Protein AF-A0A9R0VYU8-F1 (afdb_monomer_lite)

InterPro domains:
  IPR051563 Glycosyl Hydrolase Family 51 [PTHR31776] (20-149)

pLDDT: mean 86.91, std 12.93, range [42.0, 97.62]

Radius of gyration: 35.74 Å; chains: 1; bounding box: 60×82×73 Å

Structure (mmCIF, N/CA/C/O backbone):
data_AF-A0A9R0VYU8-F1
#
_entry.id   AF-A0A9R0VYU8-F1
#
loop_
_atom_site.group_PDB
_atom_site.id
_atom_site.type_symbol
_atom_site.label_atom_id
_atom_site.label_alt_id
_atom_site.label_comp_id
_atom_site.label_asym_id
_atom_site.label_entity_id
_atom_site.label_seq_id
_atom_site.pdbx_PDB_ins_code
_atom_site.Cartn_x
_atom_site.Cartn_y
_atom_site.Cartn_z
_atom_site.occupancy
_atom_site.B_iso_or_equiv
_atom_site.auth_seq_id
_atom_site.auth_comp_id
_atom_site.auth_asym_id
_atom_site.auth_atom_id
_atom_site.pdbx_PDB_model_num
ATOM 1 N N . MET A 1 1 ? 0.143 68.179 11.703 1.00 42.00 1 MET A N 1
ATOM 2 C CA . MET A 1 1 ? -1.109 67.968 12.462 1.00 42.00 1 MET A CA 1
ATOM 3 C C . MET A 1 1 ? -0.819 66.901 13.514 1.00 42.00 1 MET A C 1
ATOM 5 O O . MET A 1 1 ? -0.673 65.743 13.154 1.00 42.00 1 MET A O 1
ATOM 9 N N . ALA A 1 2 ? -0.554 67.294 14.763 1.00 42.56 2 ALA A N 1
ATOM 10 C CA . ALA A 1 2 ? -0.126 66.380 15.827 1.00 42.56 2 ALA A CA 1
ATOM 11 C C . ALA A 1 2 ? -1.336 65.968 16.679 1.00 42.56 2 ALA A C 1
ATOM 13 O O . ALA A 1 2 ? -2.038 66.828 17.205 1.00 42.56 2 ALA A O 1
ATOM 14 N N . VAL A 1 3 ? -1.588 64.663 16.794 1.00 50.19 3 VAL A N 1
ATOM 15 C CA . VAL A 1 3 ? -2.639 64.107 17.659 1.00 50.19 3 VAL A CA 1
ATOM 16 C C . VAL A 1 3 ? -2.115 64.089 19.101 1.00 50.19 3 VAL A C 1
ATOM 18 O O . VAL A 1 3 ? -1.039 63.530 19.333 1.00 50.19 3 VAL A O 1
ATOM 21 N N . PRO A 1 4 ? -2.816 64.678 20.087 1.00 49.31 4 PRO A N 1
ATOM 22 C CA . PRO A 1 4 ? -2.331 64.696 21.458 1.00 49.31 4 PRO A CA 1
ATOM 23 C C . PRO A 1 4 ? -2.476 63.299 22.069 1.00 49.31 4 PRO A C 1
ATOM 25 O O . PRO A 1 4 ? -3.575 62.747 22.149 1.00 49.31 4 PRO A O 1
ATOM 28 N N . ARG A 1 5 ? -1.360 62.721 22.528 1.00 56.38 5 ARG A N 1
ATOM 29 C CA . ARG A 1 5 ? -1.380 61.518 23.366 1.00 56.38 5 ARG A CA 1
ATOM 30 C C . ARG A 1 5 ? -1.969 61.900 24.724 1.00 56.38 5 ARG A C 1
ATOM 32 O O . ARG A 1 5 ? -1.292 62.517 25.541 1.00 56.38 5 ARG A O 1
ATOM 39 N N . ARG A 1 6 ? -3.239 61.560 24.960 1.00 58.06 6 ARG A N 1
ATOM 40 C CA . ARG A 1 6 ? -3.833 61.628 26.301 1.00 58.06 6 ARG A CA 1
ATOM 41 C C . ARG A 1 6 ? -3.116 60.608 27.186 1.00 58.06 6 ARG A C 1
ATOM 43 O O . ARG A 1 6 ? -3.222 59.408 26.956 1.00 58.06 6 ARG A O 1
ATOM 50 N N . SER A 1 7 ? -2.369 61.111 28.166 1.00 59.81 7 SER A N 1
ATOM 51 C CA . SER A 1 7 ? -1.855 60.324 29.286 1.00 59.81 7 SER A CA 1
ATOM 52 C C . SER A 1 7 ? -3.049 59.697 30.003 1.00 59.81 7 SER A C 1
ATOM 54 O O . SER A 1 7 ? -3.919 60.423 30.485 1.00 59.81 7 SER A O 1
ATOM 56 N N . LEU A 1 8 ? -3.139 58.366 30.013 1.00 57.41 8 LEU A N 1
ATOM 57 C CA . LEU A 1 8 ? -4.102 57.684 30.869 1.00 57.41 8 LEU A CA 1
ATOM 58 C C . LEU A 1 8 ? -3.696 57.942 32.324 1.00 57.41 8 LEU A C 1
ATOM 60 O O . LEU A 1 8 ? -2.591 57.600 32.741 1.00 57.41 8 LEU A O 1
ATOM 64 N N . ASP A 1 9 ? -4.596 58.570 33.072 1.00 68.94 9 ASP A N 1
ATOM 65 C CA . ASP A 1 9 ? -4.398 58.939 34.467 1.00 68.94 9 ASP A CA 1
ATOM 66 C C . ASP A 1 9 ? -4.154 57.674 35.312 1.00 68.94 9 ASP A C 1
ATOM 68 O O . ASP A 1 9 ? -4.952 56.734 35.280 1.00 68.94 9 ASP A O 1
ATOM 72 N N . GLY A 1 10 ? -3.044 57.615 36.056 1.00 67.88 10 GLY A N 1
ATOM 73 C CA . GLY A 1 10 ? -2.614 56.403 36.773 1.00 67.88 10 GLY A CA 1
ATOM 74 C C . GLY A 1 10 ? -3.658 55.886 37.768 1.00 67.88 10 GLY A C 1
ATOM 75 O O . GLY A 1 10 ? -3.735 54.689 38.035 1.00 67.88 10 GLY A O 1
ATOM 76 N N . ARG A 1 11 ? -4.535 56.773 38.256 1.00 73.19 11 ARG A N 1
ATOM 77 C CA . ARG A 1 11 ? -5.685 56.423 39.102 1.00 73.19 11 ARG A CA 1
ATOM 78 C C . ARG A 1 11 ? -6.710 55.542 38.384 1.00 73.19 11 ARG A C 1
ATOM 80 O O . ARG A 1 11 ? -7.255 54.638 39.008 1.00 73.19 11 ARG A O 1
ATOM 87 N N . LEU A 1 12 ? -6.942 55.754 37.088 1.00 70.94 12 LEU A N 1
ATOM 88 C CA . LEU A 1 12 ? -7.882 54.955 36.297 1.00 70.94 12 LEU A CA 1
ATOM 89 C C . LEU A 1 12 ? -7.367 53.521 36.099 1.00 70.94 12 LEU A C 1
ATOM 91 O O . LEU A 1 12 ? -8.149 52.578 36.178 1.00 70.94 12 LEU A O 1
ATOM 95 N N . PHE A 1 13 ? -6.052 53.350 35.927 1.00 74.00 13 PHE A N 1
ATOM 96 C CA . PHE A 1 13 ? -5.411 52.032 35.859 1.00 74.00 13 PHE A CA 1
ATOM 97 C C . PHE A 1 13 ? -5.540 51.245 37.166 1.00 74.00 13 PHE A C 1
ATOM 99 O O . PHE A 1 13 ? -5.864 50.059 37.129 1.00 74.00 13 PHE A O 1
ATOM 106 N N . TRP A 1 14 ? -5.351 51.895 38.319 1.00 76.00 14 TRP A N 1
ATOM 107 C CA . TRP A 1 14 ? -5.538 51.247 39.622 1.00 76.00 14 TRP A CA 1
ATOM 108 C C . TRP A 1 14 ? -6.995 50.853 39.873 1.00 76.00 14 TRP A C 1
ATOM 110 O O . TRP A 1 14 ? -7.251 49.758 40.365 1.00 76.00 14 TRP A O 1
ATOM 120 N N . VAL A 1 15 ? -7.953 51.699 39.481 1.00 83.31 15 VAL A N 1
ATOM 121 C CA . VAL A 1 15 ? -9.386 51.389 39.598 1.00 83.31 15 VAL A CA 1
ATOM 122 C C . VAL A 1 15 ? -9.775 50.223 38.685 1.00 83.31 15 VAL A C 1
ATOM 124 O O . VAL A 1 15 ? -10.437 49.300 39.144 1.00 83.31 15 VAL A O 1
ATOM 127 N N . LEU A 1 16 ? -9.321 50.203 37.428 1.00 79.12 16 LEU A N 1
ATOM 128 C CA . LEU A 1 16 ? -9.548 49.077 36.510 1.00 79.12 16 LEU A CA 1
ATOM 129 C C . LEU A 1 16 ? -8.906 47.779 37.014 1.00 79.12 16 LEU A C 1
ATOM 131 O O . LEU A 1 16 ? -9.535 46.726 36.948 1.00 79.12 16 LEU A O 1
ATOM 135 N N . GLY A 1 17 ? -7.692 47.852 37.565 1.00 80.69 17 GLY A N 1
ATOM 136 C CA . GLY A 1 17 ? -7.023 46.708 38.185 1.00 80.69 17 GLY A CA 1
ATOM 137 C C . GLY A 1 17 ? -7.799 46.157 39.383 1.00 80.69 17 GLY A C 1
ATOM 138 O O . GLY A 1 17 ? -7.990 44.947 39.481 1.00 80.69 17 GLY A O 1
ATOM 139 N N . LEU A 1 18 ? -8.313 47.036 40.250 1.00 82.69 18 LEU A N 1
ATOM 140 C CA . LEU A 1 18 ? -9.142 46.653 41.396 1.00 82.69 18 LEU A CA 1
ATOM 141 C C . LEU A 1 18 ? -10.489 46.063 40.966 1.00 82.69 18 LEU A C 1
ATOM 143 O O . LEU A 1 18 ? -10.900 45.049 41.518 1.00 82.69 18 LEU A O 1
ATOM 147 N N . VAL A 1 19 ? -11.151 46.637 39.958 1.00 82.06 19 VAL A N 1
ATOM 148 C CA . VAL A 1 19 ? -12.418 46.110 39.424 1.00 82.06 19 VAL A CA 1
ATOM 149 C C . VAL A 1 19 ? -12.210 44.740 38.774 1.00 82.06 19 VAL A C 1
ATOM 151 O O . VAL A 1 19 ? -12.984 43.824 39.042 1.00 82.06 19 VAL A O 1
ATOM 154 N N . CYS A 1 20 ? -11.140 44.554 37.993 1.00 78.06 20 CYS A N 1
ATOM 155 C CA . CYS A 1 20 ? -10.771 43.245 37.451 1.00 78.06 20 CYS A CA 1
ATOM 156 C C . CYS A 1 20 ? -10.458 42.237 38.563 1.00 78.06 20 CYS A C 1
ATOM 158 O O . CYS A 1 20 ? -10.957 41.116 38.516 1.00 78.06 20 CYS A O 1
ATOM 160 N N . ALA A 1 21 ? -9.688 42.623 39.584 1.00 75.75 21 ALA A N 1
ATOM 161 C CA . ALA A 1 21 ? -9.371 41.749 40.712 1.00 75.75 21 ALA A CA 1
ATOM 162 C C . ALA A 1 21 ? -10.629 41.360 41.509 1.00 75.75 21 ALA A C 1
ATOM 164 O O . ALA A 1 21 ? -10.818 40.190 41.828 1.00 75.75 21 ALA A O 1
ATOM 165 N N . MET A 1 22 ? -11.535 42.309 41.763 1.00 73.38 22 MET A N 1
ATOM 166 C CA . MET A 1 22 ? -12.826 42.035 42.398 1.00 73.38 22 MET A CA 1
ATOM 167 C C . MET A 1 22 ? -13.684 41.097 41.543 1.00 73.38 22 MET A C 1
ATOM 169 O O . MET A 1 22 ? -14.254 40.150 42.078 1.00 73.38 22 MET A O 1
ATOM 173 N N . TYR A 1 23 ? -13.733 41.296 40.222 1.00 70.06 23 TYR A N 1
ATOM 174 C CA . TYR A 1 23 ? -14.467 40.415 39.310 1.00 70.06 23 TYR A CA 1
ATOM 175 C C . TYR A 1 23 ? -13.926 38.976 39.331 1.00 70.06 23 TYR A C 1
ATOM 177 O O . TYR A 1 23 ? -14.711 38.031 39.336 1.00 70.06 23 TYR A O 1
ATOM 185 N N . GLN A 1 24 ? -12.603 38.796 39.426 1.00 64.19 24 GLN A N 1
ATOM 186 C CA . GLN A 1 24 ? -11.982 37.475 39.588 1.00 64.19 24 GLN A CA 1
ATOM 187 C C . GLN A 1 24 ? -12.356 36.818 40.928 1.00 64.19 24 GLN A C 1
ATOM 189 O O . GLN A 1 24 ? -12.620 35.620 40.957 1.00 64.19 24 GLN A O 1
ATOM 194 N N . ILE A 1 25 ? -12.458 37.588 42.020 1.00 63.75 25 ILE A N 1
ATOM 195 C CA . ILE A 1 25 ? -12.847 37.072 43.346 1.00 63.75 25 ILE A CA 1
ATOM 196 C C . ILE A 1 25 ? -14.320 36.620 43.367 1.00 63.75 25 ILE A C 1
ATOM 198 O O . ILE A 1 25 ? -14.628 35.591 43.963 1.00 63.75 25 ILE A O 1
ATOM 202 N N . PHE A 1 26 ? -15.225 37.324 42.673 1.00 59.72 26 PHE A N 1
ATOM 203 C CA . PHE A 1 26 ? -16.635 36.914 42.547 1.00 59.72 26 PHE A CA 1
ATOM 204 C C . PHE A 1 26 ? -16.852 35.721 41.593 1.00 59.72 26 PHE A C 1
ATOM 206 O O . PHE A 1 26 ? -17.857 35.022 41.720 1.00 59.72 26 PHE A O 1
ATOM 213 N N . PHE A 1 27 ? -15.924 35.461 40.660 1.00 56.31 27 PHE A N 1
ATOM 214 C CA . PHE A 1 27 ? -15.986 34.324 39.728 1.00 56.31 27 PHE A CA 1
ATOM 215 C C . PHE A 1 27 ? -15.353 33.032 40.250 1.00 56.31 27 PHE A C 1
ATOM 217 O O . PHE A 1 27 ? -15.499 31.994 39.597 1.00 56.31 27 PHE A O 1
ATOM 224 N N . VAL A 1 28 ? -14.731 33.040 41.438 1.00 60.25 28 VAL A N 1
ATOM 225 C CA . VAL A 1 28 ? -14.431 31.803 42.175 1.00 60.25 28 VAL A CA 1
ATOM 226 C C . VAL A 1 28 ? -15.751 31.250 42.713 1.00 60.25 28 VAL A C 1
ATOM 228 O O . VAL A 1 28 ? -16.058 31.281 43.902 1.00 60.25 28 VAL A O 1
ATOM 231 N N . ARG A 1 29 ? -16.578 30.752 41.792 1.00 59.47 29 ARG A N 1
ATOM 232 C CA . ARG A 1 29 ? -17.672 29.841 42.084 1.00 59.47 29 ARG A CA 1
ATOM 233 C C . ARG A 1 29 ? -17.039 28.709 42.878 1.00 59.47 29 ARG A C 1
ATOM 235 O O . ARG A 1 29 ? -16.198 27.984 42.351 1.00 59.47 29 ARG A O 1
ATOM 242 N N . SER A 1 30 ? -17.403 28.582 44.149 1.00 61.66 30 SER A N 1
ATOM 243 C CA . SER A 1 30 ? -17.052 27.406 44.926 1.00 61.66 30 SER A CA 1
ATOM 244 C C . SER A 1 30 ? -17.557 26.197 44.145 1.00 61.66 30 SER A C 1
ATOM 246 O O . SER A 1 30 ? -18.764 25.978 44.044 1.00 61.66 30 SER A O 1
ATOM 248 N N . ALA A 1 31 ? -16.643 25.424 43.563 1.00 64.00 31 ALA A N 1
ATOM 249 C CA . ALA A 1 31 ? -16.917 24.047 43.203 1.00 64.00 31 ALA A CA 1
ATOM 250 C C . ALA A 1 31 ? -17.075 23.296 44.529 1.00 64.00 31 ALA A C 1
ATOM 252 O O . ALA A 1 31 ? -16.162 22.626 45.001 1.00 64.00 31 ALA A O 1
ATOM 253 N N . ALA A 1 32 ? -18.208 23.511 45.202 1.00 66.75 32 ALA A N 1
ATOM 254 C CA . ALA A 1 32 ? -18.618 22.661 46.299 1.00 66.75 32 ALA A CA 1
ATOM 255 C C . ALA A 1 32 ? -18.645 21.246 45.722 1.00 66.75 32 ALA A C 1
ATOM 257 O O . ALA A 1 32 ? -19.312 21.020 44.710 1.00 66.75 32 ALA A O 1
ATOM 258 N N . GLY A 1 33 ? -17.849 20.342 46.297 1.00 68.75 33 GLY A N 1
ATOM 259 C CA . GLY A 1 33 ? -17.772 18.961 45.837 1.00 68.75 33 GLY A CA 1
ATOM 260 C C . GLY A 1 33 ? -19.184 18.400 45.757 1.00 68.75 33 GLY A C 1
ATOM 261 O O . GLY A 1 33 ? -19.863 18.286 46.775 1.00 68.75 33 GLY A O 1
ATOM 262 N N . GLN A 1 34 ? -19.660 18.149 44.540 1.00 75.19 34 GLN A N 1
ATOM 263 C CA . GLN A 1 34 ? -21.001 17.633 44.319 1.00 75.19 34 GLN A CA 1
ATOM 264 C C . GLN A 1 34 ? -21.033 16.212 44.873 1.00 75.19 34 GLN A C 1
ATOM 266 O O . GLN A 1 34 ? -20.446 15.294 44.303 1.00 75.19 34 GLN A O 1
ATOM 271 N N . THR A 1 35 ? -21.670 16.038 46.026 1.00 81.62 35 THR A N 1
ATOM 272 C CA . THR A 1 35 ? -21.776 14.728 46.658 1.00 81.62 35 THR A CA 1
ATOM 273 C C . THR A 1 35 ? -22.868 13.931 45.954 1.00 81.62 35 THR A C 1
ATOM 275 O O . THR A 1 35 ? -24.046 14.272 46.049 1.00 81.62 35 THR A O 1
ATOM 278 N N . ALA A 1 36 ? -22.487 12.866 45.249 1.00 88.69 36 ALA A N 1
ATOM 279 C CA . ALA A 1 36 ? -23.420 11.885 44.705 1.00 88.69 36 ALA A CA 1
ATOM 280 C C . ALA A 1 36 ? -23.508 10.677 45.647 1.00 88.69 36 ALA A C 1
ATOM 282 O O . ALA A 1 36 ? -22.487 10.182 46.123 1.00 88.69 36 ALA A O 1
ATOM 283 N N . GLN A 1 37 ? -24.722 10.190 45.908 1.00 92.38 37 GLN A N 1
ATOM 284 C CA . GLN A 1 37 ? -24.926 8.899 46.564 1.00 92.38 37 GLN A CA 1
ATOM 285 C C . GLN A 1 37 ? -25.209 7.831 45.503 1.00 92.38 37 GLN A C 1
ATOM 287 O O . GLN A 1 37 ? -26.161 7.955 44.736 1.00 92.38 37 GLN A O 1
ATOM 292 N N . LEU A 1 38 ? -24.390 6.778 45.477 1.00 93.75 38 LEU A N 1
ATOM 293 C CA . LEU A 1 38 ? -24.592 5.580 44.663 1.00 93.75 38 LEU A CA 1
ATOM 294 C C . LEU A 1 38 ? -24.968 4.422 45.594 1.00 93.75 38 LEU A C 1
ATOM 296 O O . LEU A 1 38 ? -24.167 4.017 46.433 1.00 93.75 38 LEU A O 1
ATOM 300 N N . SER A 1 39 ? -26.180 3.888 45.445 1.00 93.62 39 SER A N 1
ATOM 301 C CA . SER A 1 39 ? -26.598 2.653 46.111 1.00 93.62 39 SER A CA 1
ATOM 302 C C . SER A 1 39 ? -26.496 1.497 45.120 1.00 93.62 39 SER A C 1
ATOM 304 O O . SER A 1 39 ? -27.079 1.561 44.039 1.00 93.62 39 SER A O 1
ATOM 306 N N . VAL A 1 40 ? -25.740 0.455 45.469 1.00 91.69 40 VAL A N 1
ATOM 307 C CA . VAL A 1 40 ? -25.536 -0.728 44.622 1.00 91.69 40 VAL A CA 1
ATOM 308 C C . VAL A 1 40 ? -26.258 -1.915 45.249 1.00 91.69 40 VAL A C 1
ATOM 310 O O . VAL A 1 40 ? -25.974 -2.289 46.385 1.00 91.69 40 VAL A O 1
ATOM 313 N N . ASN A 1 41 ? -27.180 -2.527 44.505 1.00 91.25 41 ASN A N 1
ATOM 314 C CA . ASN A 1 41 ? -27.839 -3.765 44.909 1.00 91.25 41 ASN A CA 1
ATOM 315 C C . ASN A 1 41 ? -27.120 -4.962 44.275 1.00 91.25 41 ASN A C 1
ATOM 317 O O . ASN A 1 41 ? -27.235 -5.184 43.074 1.00 91.25 41 ASN A O 1
ATOM 321 N N . ALA A 1 42 ? -26.400 -5.729 45.092 1.00 89.81 42 ALA A N 1
ATOM 322 C CA . ALA A 1 42 ? -25.663 -6.920 44.667 1.00 89.81 42 ALA A CA 1
ATOM 323 C C . ALA A 1 42 ? -26.421 -8.239 44.941 1.00 89.81 42 ALA A C 1
ATOM 325 O O . ALA A 1 42 ? -25.801 -9.298 45.017 1.00 89.81 42 ALA A O 1
ATOM 326 N N . SER A 1 43 ? -27.748 -8.198 45.140 1.00 94.06 43 SER A N 1
ATOM 327 C CA . SER A 1 43 ? -28.541 -9.413 45.364 1.00 94.06 43 SER A CA 1
ATOM 328 C C . SER A 1 43 ? -28.563 -10.305 44.112 1.00 94.06 43 SER A C 1
ATOM 330 O O . SER A 1 43 ? -28.973 -9.819 43.055 1.00 94.06 43 SER A O 1
ATOM 332 N N . PRO A 1 44 ? -28.254 -11.615 44.219 1.00 86.31 44 PRO A N 1
ATOM 333 C CA . PRO A 1 44 ? -28.299 -12.552 43.092 1.00 86.31 44 PRO A CA 1
ATOM 334 C C . PRO A 1 44 ? -29.663 -12.637 42.392 1.00 86.31 44 PRO A C 1
ATOM 336 O O . PRO A 1 44 ? -29.735 -12.979 41.216 1.00 86.31 44 PRO A O 1
ATOM 339 N N . GLN A 1 45 ? -30.755 -12.310 43.096 1.00 87.69 45 GLN A N 1
ATOM 340 C CA . GLN A 1 45 ? -32.103 -12.290 42.511 1.00 87.69 45 GLN A CA 1
ATOM 341 C C . GLN A 1 45 ? -32.317 -11.122 41.532 1.00 87.69 45 GLN A C 1
ATOM 343 O O . GLN A 1 45 ? -33.240 -11.171 40.726 1.00 87.69 45 GLN A O 1
ATOM 348 N N . ASN A 1 46 ? -31.463 -10.094 41.596 1.00 85.56 46 ASN A N 1
ATOM 349 C CA . ASN A 1 46 ? -31.521 -8.886 40.770 1.00 85.56 46 ASN A CA 1
ATOM 350 C C . ASN A 1 46 ? -30.336 -8.764 39.795 1.00 85.56 46 ASN A C 1
ATOM 352 O O . ASN A 1 46 ? -30.172 -7.721 39.165 1.00 85.56 46 ASN A O 1
ATOM 356 N N . THR A 1 47 ? -29.500 -9.798 39.665 1.00 90.44 47 THR A N 1
ATOM 357 C CA . THR A 1 47 ? -28.362 -9.802 38.735 1.00 90.44 47 THR A CA 1
ATOM 358 C C . THR A 1 47 ? -28.681 -10.568 37.458 1.00 90.44 47 THR A C 1
ATOM 360 O O . THR A 1 47 ? -29.286 -11.636 37.506 1.00 90.44 47 THR A O 1
ATOM 363 N N . GLN A 1 48 ? -28.206 -10.059 36.322 1.00 91.50 48 GLN A N 1
ATOM 364 C CA . GLN A 1 48 ? -28.149 -10.792 35.060 1.00 91.50 48 GLN A CA 1
ATOM 365 C C . GLN A 1 48 ? -26.695 -10.916 34.614 1.00 91.50 48 GLN A C 1
ATOM 367 O O . GLN A 1 48 ? -25.881 -10.026 34.864 1.00 91.50 48 GLN A O 1
ATOM 372 N N . MET A 1 49 ? -26.375 -12.029 33.955 1.00 93.44 49 MET A N 1
ATOM 373 C CA . MET A 1 49 ? -25.075 -12.205 33.316 1.00 93.44 49 MET A CA 1
ATOM 374 C C . MET A 1 49 ? -24.919 -11.173 32.201 1.00 93.44 49 MET A C 1
ATOM 376 O O . MET A 1 49 ? -25.799 -11.031 31.351 1.00 93.44 49 MET A O 1
ATOM 380 N N . ILE A 1 50 ? -23.790 -10.471 32.200 1.00 95.19 50 ILE A N 1
ATOM 381 C CA . ILE A 1 50 ? -23.411 -9.611 31.084 1.00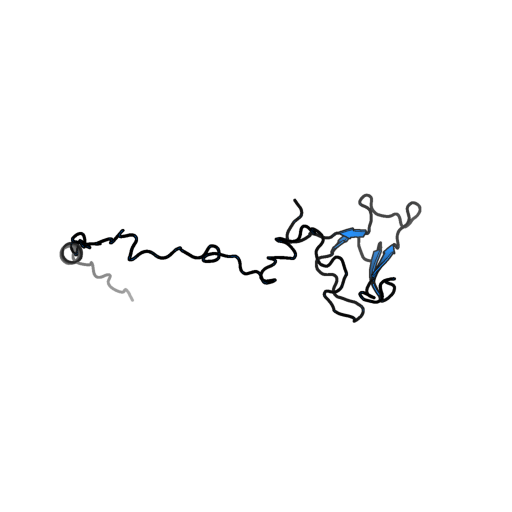 95.19 50 ILE A CA 1
ATOM 382 C C . ILE A 1 50 ? -23.103 -10.517 29.880 1.00 95.19 50 ILE A C 1
ATOM 384 O O . ILE A 1 50 ? -22.346 -11.477 30.048 1.00 95.19 50 ILE A O 1
ATOM 388 N N . PRO A 1 51 ? -23.666 -10.253 28.687 1.00 96.69 51 PRO A N 1
ATOM 389 C CA . PRO A 1 51 ? -23.377 -11.054 27.503 1.00 96.69 51 PRO A CA 1
ATOM 390 C C . PRO A 1 51 ? -21.881 -11.067 27.166 1.00 96.69 51 PRO A C 1
ATOM 392 O O . PRO A 1 51 ? -21.228 -10.025 27.200 1.00 96.69 51 PRO A O 1
ATOM 395 N N . GLU A 1 52 ? -21.349 -12.224 26.765 1.00 96.44 52 GLU A N 1
ATOM 396 C CA . GLU A 1 52 ? -19.934 -12.364 26.371 1.00 96.44 52 GLU A CA 1
ATOM 397 C C . GLU A 1 52 ? -19.566 -11.489 25.161 1.00 96.44 52 GLU A C 1
ATOM 399 O O . GLU A 1 52 ? -18.416 -11.093 24.997 1.00 96.44 52 GLU A O 1
ATOM 404 N N . ASN A 1 53 ? -20.556 -11.142 24.337 1.00 96.19 53 ASN A N 1
ATOM 405 C CA . ASN A 1 53 ? -20.423 -10.295 23.155 1.00 96.19 53 ASN A CA 1
ATOM 406 C C . ASN A 1 53 ? -20.828 -8.832 23.400 1.00 96.19 53 ASN A C 1
ATOM 408 O O . ASN A 1 53 ? -21.105 -8.110 22.442 1.00 96.19 53 ASN A O 1
ATOM 412 N N . MET A 1 54 ? -20.884 -8.382 24.659 1.00 97.12 54 MET A N 1
ATOM 413 C CA . MET A 1 54 ? -21.177 -6.979 24.974 1.00 97.12 54 MET A CA 1
ATOM 414 C C . MET A 1 54 ? -20.182 -6.019 24.299 1.00 97.12 54 MET A C 1
ATOM 416 O O . MET A 1 54 ? -20.556 -4.903 23.939 1.00 97.12 54 MET A O 1
ATOM 420 N N . PHE A 1 55 ? -18.938 -6.461 24.095 1.00 97.56 55 PHE A N 1
ATOM 421 C CA . PHE A 1 55 ? -17.900 -5.713 23.394 1.00 97.56 55 PHE A CA 1
ATOM 422 C C . PHE A 1 55 ? -17.349 -6.532 22.226 1.00 97.56 55 PHE A C 1
ATOM 424 O O . PHE A 1 55 ? -17.087 -7.725 22.358 1.00 97.56 55 PHE A O 1
ATOM 431 N N . GLY A 1 56 ? -17.153 -5.875 21.087 1.00 97.00 56 GLY A N 1
ATOM 432 C CA . GLY A 1 56 ? -16.629 -6.483 19.870 1.00 97.00 56 GLY A CA 1
ATOM 433 C C . GLY A 1 56 ? -15.923 -5.456 18.992 1.00 97.00 56 GLY A C 1
ATOM 434 O O . GLY A 1 56 ? -15.787 -4.292 19.369 1.00 97.00 56 GLY A O 1
ATOM 435 N N . ILE A 1 57 ? -15.474 -5.900 17.820 1.00 96.56 57 ILE A N 1
ATOM 436 C CA . ILE A 1 57 ? -14.771 -5.071 16.838 1.00 96.56 57 ILE A CA 1
ATOM 437 C C . ILE A 1 57 ? -15.648 -4.956 15.592 1.00 96.56 57 ILE A C 1
ATOM 439 O O . ILE A 1 57 ? -16.175 -5.954 15.102 1.00 96.56 57 ILE A O 1
ATOM 443 N N . PHE A 1 58 ? -15.787 -3.737 15.079 1.00 96.31 58 PHE A N 1
ATOM 444 C CA . PHE A 1 58 ? -16.322 -3.472 13.748 1.00 96.31 58 PHE A CA 1
ATOM 445 C C . PHE A 1 58 ? -15.154 -3.215 12.796 1.00 96.31 58 PHE A C 1
ATOM 447 O O . PHE A 1 58 ? -14.212 -2.512 13.161 1.00 96.31 58 PHE A O 1
ATOM 454 N N . PHE A 1 59 ? -15.214 -3.788 11.596 1.00 97.44 59 PHE A N 1
ATOM 455 C CA . PHE A 1 59 ? -14.187 -3.618 10.578 1.00 97.44 59 PHE A CA 1
ATOM 456 C C . PHE A 1 59 ? -14.827 -3.257 9.238 1.00 97.44 59 PHE A C 1
ATOM 458 O O . PHE A 1 59 ? -15.711 -3.963 8.753 1.00 97.44 59 PHE A O 1
ATOM 465 N N . GLU A 1 60 ? -14.324 -2.185 8.639 1.00 96.94 60 GLU A N 1
ATOM 466 C CA . GLU A 1 60 ? -14.520 -1.829 7.239 1.00 96.94 60 GLU A CA 1
ATOM 467 C C . GLU A 1 60 ? -13.166 -1.414 6.650 1.00 96.94 60 GLU A C 1
ATOM 469 O O . GLU A 1 60 ? -12.263 -1.002 7.385 1.00 96.94 60 GLU A O 1
ATOM 474 N N . GLU A 1 61 ? -13.019 -1.503 5.328 1.00 95.69 61 GLU A N 1
ATOM 475 C CA . GLU A 1 61 ? -11.861 -0.916 4.656 1.00 95.69 61 GLU A CA 1
ATOM 476 C C . GLU A 1 61 ? -12.037 0.605 4.591 1.00 95.69 61 GLU A C 1
ATOM 478 O O . GLU A 1 61 ? -12.638 1.148 3.664 1.00 95.69 61 GLU A O 1
ATOM 483 N N . ILE A 1 62 ? -11.529 1.290 5.611 1.00 96.06 62 ILE A N 1
ATOM 484 C CA . ILE A 1 62 ? -11.488 2.747 5.698 1.00 96.06 62 ILE A CA 1
ATOM 485 C C . ILE A 1 62 ? -10.120 3.174 6.214 1.00 96.06 62 ILE A C 1
ATOM 487 O O . ILE A 1 62 ? -9.567 2.549 7.116 1.00 96.06 62 ILE A O 1
ATOM 491 N N . ASN A 1 63 ? -9.568 4.251 5.652 1.00 95.38 63 ASN A N 1
ATOM 492 C CA . ASN A 1 63 ? -8.278 4.808 6.070 1.00 95.38 63 ASN A CA 1
ATOM 493 C C . ASN A 1 63 ? -7.134 3.771 6.114 1.00 95.38 63 ASN A C 1
ATOM 495 O O . ASN A 1 63 ? -6.304 3.835 7.017 1.00 95.38 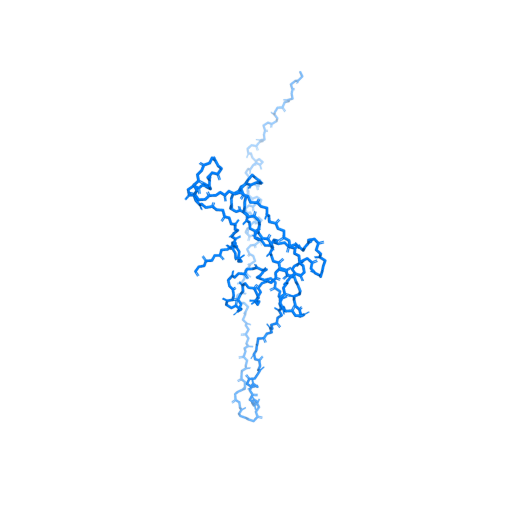63 ASN A O 1
ATOM 499 N N . HIS A 1 64 ? -7.090 2.825 5.166 1.00 94.94 64 HIS A N 1
ATOM 500 C CA . HIS A 1 64 ? -6.086 1.751 5.122 1.00 94.94 64 HIS A CA 1
ATOM 501 C C . HIS A 1 64 ? -6.118 0.798 6.330 1.00 94.94 64 HIS A C 1
ATOM 503 O O . HIS A 1 64 ? -5.092 0.258 6.736 1.00 94.94 64 HIS A O 1
ATOM 509 N N . ALA A 1 65 ? -7.293 0.571 6.929 1.00 96.06 65 ALA A N 1
ATOM 510 C CA . ALA A 1 65 ? -7.443 -0.361 8.046 1.00 96.06 65 ALA A CA 1
ATOM 511 C C . ALA A 1 65 ? -7.186 -1.824 7.644 1.00 96.06 65 ALA A C 1
ATOM 513 O O . ALA A 1 65 ? -6.714 -2.603 8.474 1.00 96.06 65 ALA A O 1
ATOM 514 N N . GLY A 1 66 ? -7.474 -2.211 6.396 1.00 96.31 66 GLY A N 1
ATOM 515 C CA . GLY A 1 66 ? -7.121 -3.524 5.857 1.00 96.31 66 GLY A CA 1
ATOM 516 C C . GLY A 1 66 ? -5.841 -3.449 5.042 1.00 96.31 66 GLY A C 1
ATOM 517 O O . GLY A 1 66 ? -4.776 -3.813 5.539 1.00 96.31 66 GLY A O 1
ATOM 518 N N . ALA A 1 67 ? -5.931 -2.979 3.799 1.00 94.94 67 ALA A N 1
ATOM 519 C CA . ALA A 1 67 ? -4.774 -2.814 2.920 1.00 94.94 67 ALA A CA 1
ATOM 520 C C . ALA A 1 67 ? -3.892 -1.638 3.374 1.00 94.94 67 ALA A C 1
ATOM 522 O O . ALA A 1 67 ? -4.282 -0.476 3.250 1.00 94.94 67 ALA A O 1
ATOM 523 N N . GLY A 1 68 ? -2.695 -1.951 3.878 1.00 94.81 68 GLY A N 1
ATOM 524 C CA . GLY A 1 68 ? -1.813 -0.994 4.559 1.00 94.81 68 GLY A CA 1
ATOM 525 C C . GLY A 1 68 ? -1.972 -0.967 6.081 1.00 94.81 68 GLY A C 1
ATOM 526 O O . GLY A 1 68 ? -1.299 -0.182 6.745 1.00 94.81 68 GLY A O 1
ATOM 527 N N . GLY A 1 69 ? -2.828 -1.834 6.627 1.00 95.06 69 GLY A N 1
ATOM 528 C CA . GLY A 1 69 ? -3.084 -1.981 8.055 1.00 95.06 69 GLY A CA 1
ATOM 529 C C . GLY A 1 69 ? -3.064 -3.449 8.465 1.00 95.06 69 GLY A C 1
ATOM 530 O O . GLY A 1 69 ? -2.003 -4.040 8.645 1.00 95.06 69 GLY A O 1
ATOM 531 N N . LEU A 1 70 ? -4.245 -4.049 8.640 1.00 96.12 70 LEU A N 1
ATOM 532 C CA . LEU A 1 70 ? -4.388 -5.425 9.122 1.00 96.12 70 LEU A CA 1
ATOM 533 C C . LEU A 1 70 ? -3.850 -6.477 8.136 1.00 96.12 70 LEU A C 1
ATOM 535 O O . LEU A 1 70 ? -3.379 -7.534 8.560 1.00 96.12 70 LEU A O 1
ATOM 539 N N . TRP A 1 71 ? -3.934 -6.224 6.828 1.00 96.12 71 TRP A N 1
ATOM 540 C CA . TRP A 1 71 ? -3.393 -7.122 5.814 1.00 96.12 71 TRP A CA 1
ATOM 541 C C . TRP A 1 71 ? -1.900 -6.863 5.624 1.00 96.12 71 TRP A C 1
ATOM 543 O O . TRP A 1 71 ? -1.495 -5.770 5.247 1.00 96.12 71 TRP A O 1
ATOM 553 N N . ALA A 1 72 ? -1.090 -7.900 5.838 1.00 96.12 72 ALA A N 1
ATOM 554 C CA . ALA A 1 72 ? 0.372 -7.821 5.856 1.00 96.12 72 ALA A CA 1
ATOM 555 C C . ALA A 1 72 ? 1.040 -7.597 4.481 1.00 96.12 72 ALA A C 1
ATOM 557 O O . ALA A 1 72 ? 2.255 -7.733 4.364 1.00 96.12 72 ALA A O 1
ATOM 558 N N . GLU A 1 73 ? 0.272 -7.306 3.431 1.00 96.31 73 GLU A N 1
ATOM 559 C CA . GLU A 1 73 ? 0.841 -6.927 2.140 1.00 96.31 73 GLU A CA 1
ATOM 560 C C . GLU A 1 73 ? 1.502 -5.553 2.250 1.00 96.31 73 GLU A C 1
ATOM 562 O O . GLU A 1 73 ? 0.884 -4.584 2.690 1.00 96.31 73 GLU A O 1
ATOM 567 N N . LEU A 1 74 ? 2.756 -5.475 1.815 1.00 96.56 74 LEU A N 1
ATOM 568 C CA . LEU A 1 74 ? 3.538 -4.242 1.854 1.00 96.56 74 LEU A CA 1
ATOM 569 C C . LEU A 1 74 ? 3.479 -3.493 0.524 1.00 96.56 74 LEU A C 1
ATOM 571 O O . LEU A 1 74 ? 3.676 -2.280 0.500 1.00 96.56 74 LEU A O 1
ATOM 575 N N . VAL A 1 75 ? 3.213 -4.194 -0.581 1.00 96.88 75 VAL A N 1
ATOM 576 C CA . VAL A 1 75 ? 3.176 -3.607 -1.920 1.00 96.88 75 VAL A CA 1
ATOM 577 C C . VAL A 1 75 ? 1.794 -3.015 -2.188 1.00 96.88 75 VAL A C 1
ATOM 579 O O . VAL A 1 75 ? 0.802 -3.729 -2.355 1.00 96.88 75 VAL A O 1
ATOM 582 N N . ASN A 1 76 ? 1.729 -1.689 -2.292 1.00 95.94 76 ASN A N 1
ATOM 583 C CA . ASN A 1 76 ? 0.501 -0.992 -2.657 1.00 95.94 76 ASN A CA 1
ATOM 584 C C . ASN A 1 76 ? 0.256 -1.099 -4.173 1.00 95.94 76 ASN A C 1
ATOM 586 O O . ASN A 1 76 ? 1.201 -1.102 -4.959 1.00 95.94 76 ASN A O 1
ATOM 590 N N . ASN A 1 77 ? -1.007 -1.204 -4.595 1.00 95.31 77 ASN A N 1
ATOM 591 C CA . ASN A 1 77 ? -1.394 -1.384 -5.998 1.00 95.31 77 ASN A CA 1
ATOM 592 C C . ASN A 1 77 ? -0.601 -2.517 -6.690 1.00 95.31 77 ASN A C 1
ATOM 594 O O . ASN A 1 77 ? -0.146 -2.390 -7.827 1.00 95.31 77 ASN A O 1
ATOM 598 N N . ARG A 1 78 ? -0.405 -3.645 -5.989 1.00 94.19 78 ARG A N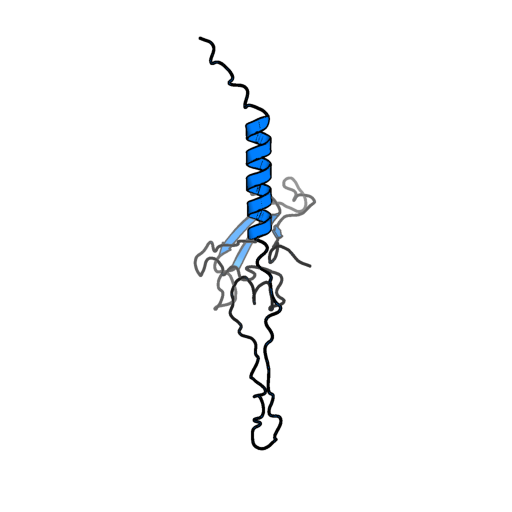 1
ATOM 599 C CA . ARG A 1 78 ? 0.384 -4.792 -6.480 1.00 94.19 78 ARG A CA 1
ATOM 600 C C . ARG A 1 78 ? -0.150 -5.416 -7.775 1.00 94.19 78 ARG A C 1
ATOM 602 O O . ARG A 1 78 ? 0.585 -6.103 -8.472 1.00 94.19 78 ARG A O 1
ATOM 609 N N . GLY A 1 79 ? -1.445 -5.234 -8.041 1.00 92.75 79 GLY A N 1
ATOM 610 C CA . GLY A 1 79 ? -2.147 -5.804 -9.190 1.00 92.75 79 GLY A CA 1
ATOM 611 C C . GLY A 1 79 ? -2.397 -4.818 -10.328 1.00 92.75 79 GLY A C 1
ATOM 612 O O . GLY A 1 79 ? -3.010 -5.217 -11.309 1.00 92.75 79 GLY A O 1
ATOM 613 N N . PHE A 1 80 ? -1.980 -3.551 -10.209 1.00 94.00 80 PHE A N 1
ATOM 614 C 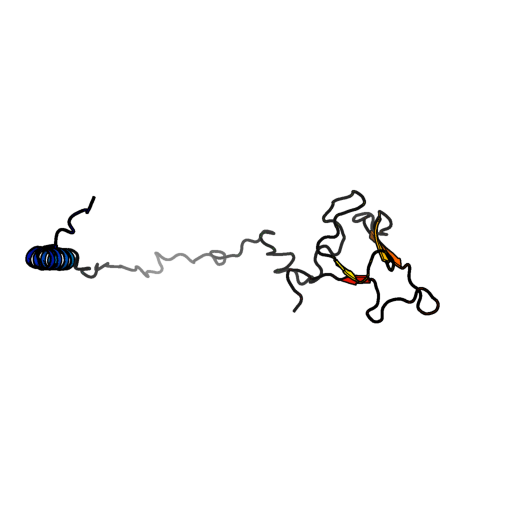CA . PHE A 1 80 ? -2.248 -2.501 -11.207 1.00 94.00 80 PHE A CA 1
ATOM 615 C C . PHE A 1 80 ? -3.749 -2.288 -11.503 1.00 94.00 80 PHE A C 1
ATOM 617 O O . PHE A 1 80 ? -4.134 -1.850 -12.589 1.00 94.00 80 PHE A O 1
ATOM 624 N N . GLU A 1 81 ? -4.609 -2.583 -10.526 1.00 86.62 81 GLU A N 1
ATOM 625 C CA . GLU A 1 81 ? -6.074 -2.519 -10.645 1.00 86.62 81 GLU A CA 1
ATOM 626 C C . GLU A 1 81 ? -6.630 -1.119 -10.331 1.00 86.62 81 GLU A C 1
ATOM 628 O O . GLU A 1 81 ? -7.804 -0.851 -10.583 1.00 86.62 81 GLU A O 1
ATOM 633 N N . ALA A 1 82 ? -5.799 -0.204 -9.815 1.00 86.25 82 ALA A N 1
ATOM 634 C CA . ALA A 1 82 ? -6.233 1.120 -9.361 1.00 86.25 82 ALA A CA 1
ATOM 635 C C . ALA A 1 82 ? -6.876 1.984 -10.466 1.00 86.25 82 ALA A C 1
ATOM 637 O O . ALA A 1 82 ? -7.705 2.841 -10.167 1.00 86.25 82 ALA A O 1
ATOM 638 N N . GLY A 1 83 ? -6.521 1.772 -11.739 1.00 81.44 83 GLY A N 1
ATOM 639 C CA . GLY A 1 83 ? -7.136 2.447 -12.892 1.00 81.44 83 GLY A CA 1
ATOM 640 C C . GLY A 1 83 ? -8.339 1.721 -13.502 1.00 81.44 83 GLY A C 1
ATOM 641 O O . GLY A 1 83 ? -8.869 2.171 -14.521 1.00 81.44 83 GLY A O 1
ATOM 642 N N . GLY A 1 84 ? -8.774 0.604 -12.914 1.00 83.81 84 GLY A N 1
ATOM 643 C CA . GLY A 1 84 ? -9.816 -0.254 -13.471 1.00 83.81 84 GLY A CA 1
ATOM 644 C C . GLY A 1 84 ? -9.338 -1.078 -14.680 1.00 83.81 84 GLY A C 1
ATOM 645 O O . GLY A 1 84 ? -8.148 -1.347 -14.824 1.00 83.81 84 GLY A O 1
ATOM 646 N N . PRO A 1 85 ? -10.253 -1.515 -15.567 1.00 81.62 85 PRO A N 1
ATOM 647 C CA . PRO A 1 85 ? -9.930 -2.447 -16.654 1.00 81.62 85 PRO A CA 1
ATOM 648 C C . PRO A 1 85 ? -9.324 -1.781 -17.903 1.00 81.62 85 PRO A C 1
ATOM 650 O O . PRO A 1 85 ? -9.048 -2.476 -18.886 1.00 81.62 85 PRO A O 1
ATOM 653 N N . ASN A 1 86 ? -9.184 -0.453 -17.904 1.00 85.31 86 ASN A N 1
ATOM 654 C CA . ASN A 1 86 ? -8.688 0.312 -19.045 1.00 85.31 86 ASN A CA 1
ATOM 655 C C . ASN A 1 86 ? -7.157 0.342 -19.057 1.00 85.31 86 ASN A C 1
ATOM 657 O O . ASN A 1 86 ? -6.518 0.333 -18.010 1.00 85.31 86 ASN A O 1
ATOM 661 N N . THR A 1 87 ? -6.576 0.425 -20.253 1.00 85.81 87 THR A N 1
ATOM 662 C CA . THR A 1 87 ? -5.129 0.566 -20.446 1.00 85.81 87 THR A CA 1
ATOM 663 C C . THR A 1 87 ? -4.808 1.881 -21.160 1.00 85.81 87 THR A C 1
ATOM 665 O O . THR A 1 87 ? -5.441 2.156 -22.184 1.00 85.81 87 THR A O 1
ATOM 668 N N . PRO A 1 88 ? -3.822 2.662 -20.685 1.00 88.94 88 PRO A N 1
ATOM 669 C CA . PRO A 1 88 ? -3.019 2.404 -19.488 1.00 88.94 88 PRO A CA 1
ATOM 670 C C . PRO A 1 88 ? -3.835 2.582 -18.191 1.00 88.94 88 PRO A C 1
ATOM 672 O O . PRO A 1 88 ? -4.585 3.543 -18.040 1.00 88.94 88 PRO A O 1
ATOM 675 N N . SER A 1 89 ? -3.690 1.631 -17.269 1.00 91.44 89 SER A N 1
ATOM 676 C CA . SER A 1 89 ? -4.197 1.696 -15.897 1.00 91.44 89 SER A CA 1
ATOM 677 C C . SER A 1 89 ? -3.298 2.588 -15.036 1.00 91.44 89 SER A C 1
ATOM 679 O O . SER A 1 89 ? -2.116 2.784 -15.338 1.00 91.44 89 SER A O 1
ATOM 681 N N . ASN A 1 90 ? -3.857 3.111 -13.945 1.00 93.38 90 ASN A N 1
ATOM 682 C CA . ASN A 1 90 ? -3.122 3.891 -12.962 1.00 93.38 90 ASN A CA 1
ATOM 683 C C . ASN A 1 90 ? -2.137 2.992 -12.200 1.00 93.38 90 ASN A C 1
ATOM 685 O O . ASN A 1 90 ? -2.539 2.013 -11.564 1.00 93.38 90 ASN A O 1
ATOM 689 N N . ILE A 1 91 ? -0.856 3.357 -12.245 1.00 94.06 91 ILE A N 1
ATOM 690 C CA . ILE A 1 91 ? 0.221 2.652 -11.547 1.00 94.06 91 ILE A CA 1
ATOM 691 C C . ILE A 1 91 ? 0.617 3.315 -10.225 1.00 94.06 91 ILE A C 1
ATOM 693 O O . ILE A 1 91 ? 1.500 2.798 -9.561 1.00 94.06 91 ILE A O 1
ATOM 697 N N . ASP A 1 92 ? -0.001 4.419 -9.798 1.00 94.56 92 ASP A N 1
ATOM 698 C CA . ASP A 1 92 ? 0.285 5.010 -8.480 1.00 94.56 92 ASP A CA 1
ATOM 699 C C . ASP A 1 92 ? 0.128 3.950 -7.360 1.00 94.56 92 ASP A C 1
ATOM 701 O O 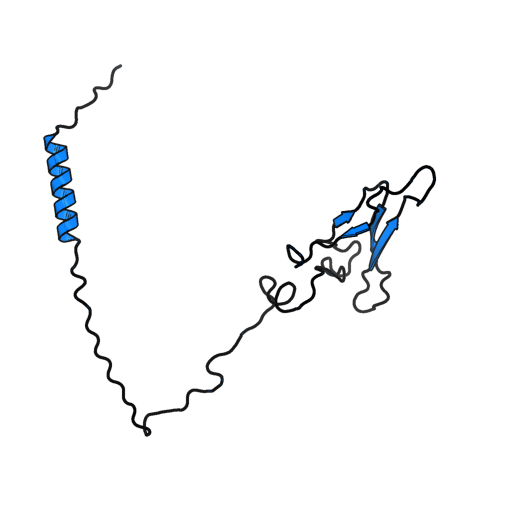. ASP A 1 92 ? -0.840 3.179 -7.400 1.00 94.56 92 ASP A O 1
ATOM 705 N N . PRO A 1 93 ? 1.070 3.817 -6.403 1.00 95.81 93 PRO A N 1
ATOM 706 C CA . PRO A 1 93 ? 2.220 4.688 -6.125 1.00 95.81 93 PRO A CA 1
ATOM 707 C C . PRO A 1 93 ? 3.566 4.200 -6.696 1.00 95.81 93 PRO A C 1
ATOM 709 O O . PRO A 1 93 ? 4.621 4.565 -6.179 1.00 95.81 93 PRO A O 1
ATOM 712 N N . TRP A 1 94 ? 3.571 3.338 -7.715 1.00 96.69 94 TRP A N 1
ATOM 713 C CA . TRP A 1 94 ? 4.808 2.871 -8.342 1.00 96.69 94 TRP A CA 1
ATOM 714 C C . TRP A 1 94 ? 5.567 4.020 -9.022 1.00 96.69 94 TRP A C 1
ATOM 716 O O . TRP A 1 94 ? 4.979 4.871 -9.686 1.00 96.69 94 TRP A O 1
ATOM 726 N N . LEU A 1 95 ? 6.893 4.015 -8.880 1.00 95.94 95 LEU A N 1
ATOM 727 C CA . LEU A 1 95 ? 7.796 5.048 -9.389 1.00 95.94 95 LEU A CA 1
ATOM 728 C C . LEU A 1 95 ? 8.898 4.424 -10.249 1.00 95.94 95 LEU A C 1
ATOM 730 O O . LEU A 1 95 ? 9.306 3.288 -10.015 1.00 95.94 95 LEU A O 1
ATOM 734 N N . ILE A 1 96 ? 9.374 5.160 -11.253 1.00 96.56 96 ILE A N 1
ATOM 735 C CA . ILE A 1 96 ? 10.352 4.675 -12.238 1.00 96.56 96 ILE A CA 1
ATOM 736 C C . ILE A 1 96 ? 11.782 4.910 -11.730 1.00 96.56 96 ILE A C 1
ATOM 738 O O . ILE A 1 96 ? 12.098 5.973 -11.199 1.00 96.56 96 ILE A O 1
ATOM 742 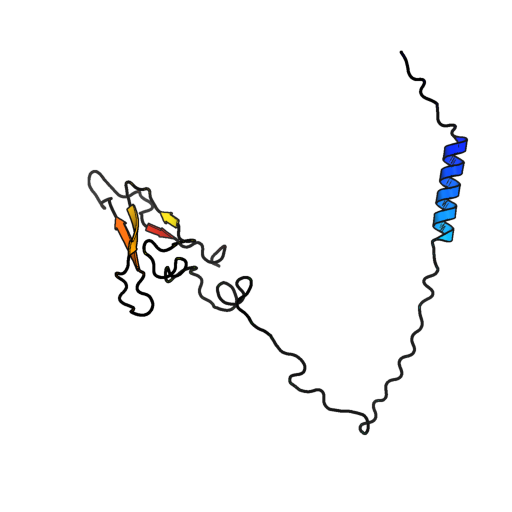N N . ILE A 1 97 ? 12.646 3.908 -11.908 1.00 96.75 97 ILE A N 1
ATOM 743 C CA . ILE A 1 97 ? 14.100 4.003 -11.746 1.00 96.75 97 ILE A CA 1
ATOM 744 C C . ILE A 1 97 ? 14.704 4.126 -13.148 1.00 96.75 97 ILE A C 1
ATOM 746 O O . ILE A 1 97 ? 14.593 3.199 -13.951 1.00 96.75 97 ILE A O 1
ATOM 750 N N . GLY A 1 98 ? 15.355 5.252 -13.431 1.00 93.44 98 GLY A N 1
ATOM 751 C CA . GLY A 1 98 ? 15.834 5.610 -14.769 1.00 93.44 98 GLY A CA 1
ATOM 752 C C . GLY A 1 98 ? 14.993 6.719 -15.403 1.00 93.44 98 GLY A C 1
ATOM 753 O O . GLY A 1 98 ? 14.068 7.239 -14.782 1.00 93.44 98 GLY A O 1
ATOM 754 N N . ASP A 1 99 ? 15.338 7.096 -16.631 1.00 91.50 99 ASP A N 1
ATOM 755 C CA . ASP A 1 99 ? 14.612 8.083 -17.436 1.00 91.50 99 ASP A CA 1
ATOM 756 C C . ASP A 1 99 ? 14.065 7.454 -18.733 1.00 91.50 99 ASP A C 1
ATOM 758 O O . ASP A 1 99 ? 14.303 6.278 -19.023 1.00 91.50 99 ASP A O 1
ATOM 762 N N . GLU A 1 100 ? 13.350 8.252 -19.526 1.00 91.31 100 GLU A N 1
ATOM 763 C CA . GLU A 1 100 ? 12.720 7.827 -20.785 1.00 91.31 100 GLU A CA 1
ATOM 764 C C . GLU A 1 100 ? 13.718 7.372 -21.866 1.00 91.31 100 GLU A C 1
ATOM 766 O O . GLU A 1 100 ? 13.308 6.732 -22.831 1.00 91.31 100 GLU A O 1
ATOM 771 N N . LEU A 1 101 ? 15.017 7.675 -21.726 1.00 91.50 101 LEU A N 1
ATOM 772 C CA . LEU A 1 101 ? 16.053 7.170 -22.634 1.00 91.50 101 LEU A CA 1
ATOM 773 C C . LEU A 1 101 ? 16.458 5.738 -22.287 1.00 91.50 101 LEU A C 1
ATOM 775 O O . LEU A 1 101 ? 16.962 5.024 -23.147 1.00 91.50 101 LEU A O 1
ATOM 779 N N . ASN A 1 102 ? 16.254 5.321 -21.036 1.00 92.94 102 ASN A N 1
ATOM 780 C CA . ASN A 1 102 ? 16.694 4.021 -20.547 1.00 92.94 102 ASN A CA 1
ATOM 781 C C . ASN A 1 102 ? 15.541 3.029 -20.328 1.00 92.94 102 ASN A C 1
ATOM 783 O O . ASN A 1 102 ? 15.769 1.818 -20.371 1.00 92.94 102 ASN A O 1
ATOM 787 N N . ILE A 1 103 ? 14.318 3.504 -20.066 1.00 96.62 103 ILE A N 1
ATOM 788 C CA . ILE A 1 103 ? 13.162 2.639 -19.806 1.00 96.62 103 ILE A CA 1
ATOM 789 C C . ILE A 1 103 ? 11.828 3.299 -20.180 1.00 96.62 103 ILE A C 1
ATOM 791 O O . ILE A 1 103 ? 11.571 4.457 -19.859 1.00 96.62 103 ILE A O 1
ATOM 795 N N . ILE A 1 104 ? 10.934 2.520 -20.793 1.00 96.44 104 ILE A N 1
ATOM 796 C CA . ILE A 1 104 ? 9.520 2.865 -20.980 1.00 96.44 104 ILE A CA 1
ATOM 797 C C . ILE A 1 104 ? 8.678 1.955 -20.086 1.00 96.44 104 ILE A C 1
ATOM 799 O O . ILE A 1 104 ? 8.793 0.728 -20.138 1.00 96.44 104 ILE A O 1
ATOM 803 N N . VAL A 1 105 ? 7.804 2.555 -19.277 1.00 96.00 105 VAL A N 1
ATOM 804 C CA . VAL A 1 105 ? 6.885 1.840 -18.384 1.00 96.00 105 VAL A CA 1
ATOM 805 C C . VAL A 1 105 ? 5.447 2.142 -18.782 1.00 96.00 105 VAL A C 1
ATOM 807 O O . VAL A 1 105 ? 5.048 3.298 -18.896 1.00 96.00 105 VAL A O 1
ATOM 810 N N . ALA A 1 106 ? 4.660 1.092 -18.990 1.00 94.50 106 ALA A N 1
ATOM 811 C CA . ALA A 1 106 ? 3.247 1.174 -19.332 1.00 94.50 106 ALA A CA 1
ATOM 812 C C . ALA A 1 106 ? 2.475 0.009 -18.698 1.00 94.50 106 ALA A C 1
ATOM 814 O O . ALA A 1 106 ? 3.051 -0.873 -18.062 1.00 94.50 106 ALA A O 1
ATOM 815 N N . THR A 1 107 ? 1.161 -0.014 -18.892 1.00 95.38 107 THR A N 1
ATOM 816 C CA . THR A 1 107 ? 0.324 -1.175 -18.575 1.00 95.38 107 THR A CA 1
ATOM 817 C C . THR A 1 107 ? -0.434 -1.629 -19.812 1.00 95.38 107 THR A C 1
ATOM 819 O O . THR A 1 107 ? -0.865 -0.815 -20.632 1.00 95.38 107 THR A O 1
ATOM 822 N N . ASP A 1 108 ? -0.590 -2.939 -19.949 1.00 94.12 108 ASP A N 1
ATOM 823 C CA . ASP A 1 108 ? -1.340 -3.572 -21.027 1.00 94.12 108 ASP A CA 1
ATOM 824 C C . ASP A 1 108 ? -2.226 -4.706 -20.486 1.00 94.12 108 ASP A C 1
ATOM 826 O O . ASP A 1 108 ? -2.379 -4.866 -19.275 1.00 94.12 108 ASP A O 1
ATOM 830 N N . ARG A 1 109 ? -2.863 -5.466 -21.386 1.00 93.38 109 ARG A N 1
ATOM 831 C CA . ARG A 1 109 ? -3.770 -6.569 -21.026 1.00 93.38 109 ARG A CA 1
ATOM 832 C C . ARG A 1 109 ? -3.121 -7.953 -21.157 1.00 93.38 109 ARG A C 1
ATOM 834 O O . ARG A 1 109 ? -3.812 -8.918 -21.478 1.00 93.38 109 ARG A O 1
ATOM 841 N N . SER A 1 110 ? -1.797 -8.042 -21.007 1.00 93.69 110 SER A N 1
ATOM 842 C CA . SER A 1 110 ? -1.032 -9.281 -21.225 1.00 93.69 110 SER A CA 1
ATOM 843 C C . SER A 1 110 ? -0.987 -10.227 -20.019 1.00 93.69 110 SER A C 1
ATOM 845 O O . SER A 1 110 ? -0.402 -11.307 -20.117 1.00 93.69 110 SER A O 1
ATOM 847 N N . SER A 1 111 ? -1.615 -9.867 -18.892 1.00 93.00 111 SER A N 1
ATOM 848 C CA . SER A 1 111 ? -1.667 -10.724 -17.703 1.00 93.00 111 SER A CA 1
ATOM 849 C C . SER A 1 111 ? -2.288 -12.086 -18.018 1.00 93.00 111 SER A C 1
ATOM 851 O O . SER A 1 111 ? -3.284 -12.197 -18.735 1.00 93.00 111 SER A O 1
ATOM 853 N N . CYS A 1 112 ? -1.732 -13.142 -17.425 1.00 93.62 112 CYS A N 1
ATOM 854 C CA . CYS A 1 112 ? -2.254 -14.501 -17.553 1.00 93.62 112 CYS A CA 1
ATOM 855 C C . CYS A 1 112 ? -3.507 -14.761 -16.696 1.00 93.62 112 CYS A C 1
ATOM 857 O O . CYS A 1 112 ? -4.115 -15.828 -16.804 1.00 93.62 112 CYS A O 1
ATOM 859 N N . PHE A 1 113 ? -3.912 -13.806 -15.853 1.00 91.81 113 PHE A N 1
ATOM 860 C CA . PHE A 1 113 ? -5.064 -13.940 -14.970 1.00 91.81 113 PHE A CA 1
ATOM 861 C C . PHE A 1 113 ? -6.317 -13.327 -15.598 1.00 91.81 113 PHE A C 1
ATOM 863 O O . PHE A 1 113 ? -6.417 -12.119 -15.779 1.00 91.81 113 PHE A O 1
ATOM 870 N N . ALA A 1 114 ? -7.333 -14.152 -15.860 1.00 91.25 114 ALA A N 1
ATOM 871 C CA . ALA A 1 114 ? -8.587 -13.681 -16.454 1.00 91.25 114 ALA A CA 1
ATOM 872 C C . ALA A 1 114 ? -9.328 -12.642 -15.585 1.00 91.25 114 ALA A C 1
ATOM 874 O O . ALA A 1 114 ? -10.016 -11.775 -16.118 1.00 91.25 114 ALA A O 1
ATOM 875 N N . THR A 1 115 ? -9.190 -12.722 -14.257 1.00 91.81 115 THR A N 1
ATOM 876 C CA . THR A 1 115 ? -9.825 -11.801 -13.296 1.00 91.81 115 THR A CA 1
ATOM 877 C C . THR A 1 115 ? -9.046 -10.507 -13.083 1.00 91.81 115 THR A C 1
ATOM 879 O O . THR A 1 115 ? -9.634 -9.528 -12.641 1.00 91.81 115 THR A O 1
ATOM 882 N N . ASN A 1 116 ? -7.755 -10.489 -13.419 1.00 92.50 116 ASN A N 1
ATOM 883 C CA . ASN A 1 116 ? -6.929 -9.289 -13.432 1.00 92.50 116 ASN A CA 1
ATOM 884 C C . ASN A 1 116 ? -6.099 -9.283 -14.724 1.00 92.50 116 ASN A C 1
ATOM 886 O O . ASN A 1 116 ? -4.961 -9.762 -14.730 1.00 92.50 116 ASN A O 1
ATOM 890 N N . PRO A 1 117 ? -6.677 -8.783 -15.832 1.00 92.50 117 PRO A N 1
ATOM 891 C CA . PRO A 1 117 ? -6.017 -8.803 -17.127 1.00 92.50 117 PRO A CA 1
ATOM 892 C C . PRO A 1 117 ? -4.894 -7.765 -17.231 1.00 92.50 117 PRO A C 1
ATOM 894 O O . PRO A 1 117 ? -4.139 -7.821 -18.196 1.00 92.50 117 PRO A O 1
ATOM 897 N N . ILE A 1 118 ? -4.778 -6.824 -16.288 1.00 94.38 118 ILE A N 1
ATOM 898 C CA . ILE A 1 118 ? -3.797 -5.743 -16.366 1.00 94.38 118 ILE A CA 1
ATOM 899 C C . ILE A 1 118 ? -2.421 -6.261 -15.950 1.00 94.38 118 ILE A C 1
ATOM 901 O O . ILE A 1 118 ? -2.259 -6.857 -14.888 1.00 94.38 118 ILE A O 1
ATOM 905 N N . ALA A 1 119 ? -1.420 -6.015 -16.790 1.00 94.19 119 ALA A N 1
ATOM 906 C CA . ALA A 1 119 ? -0.022 -6.287 -16.496 1.00 94.19 119 ALA A CA 1
ATOM 907 C C . ALA A 1 119 ? 0.820 -5.028 -16.694 1.00 94.19 119 ALA A C 1
ATOM 909 O O . ALA A 1 119 ? 0.529 -4.183 -17.543 1.00 94.19 119 ALA A O 1
ATOM 910 N N . LEU A 1 120 ? 1.887 -4.923 -15.911 1.00 95.12 120 LEU A N 1
ATOM 911 C CA . LEU A 1 120 ? 2.940 -3.946 -16.131 1.00 95.12 120 LEU A CA 1
ATOM 912 C C . LEU A 1 120 ? 3.818 -4.396 -17.302 1.00 95.12 120 LEU A C 1
ATOM 914 O O . LEU A 1 120 ? 4.336 -5.512 -17.308 1.00 95.12 120 LEU A O 1
ATOM 918 N N . ARG A 1 121 ? 4.039 -3.491 -18.253 1.00 95.25 121 ARG A N 1
ATOM 919 C CA . ARG A 1 121 ? 4.996 -3.646 -19.345 1.00 95.25 121 ARG A CA 1
ATOM 920 C C . ARG A 1 121 ? 6.173 -2.709 -19.104 1.00 95.25 121 ARG A C 1
ATOM 922 O O . ARG A 1 121 ? 6.000 -1.494 -19.040 1.00 95.25 121 ARG A O 1
ATOM 929 N N . MET A 1 122 ? 7.364 -3.286 -19.004 1.00 95.94 122 MET A N 1
ATOM 930 C CA . MET A 1 122 ? 8.628 -2.557 -18.935 1.00 95.94 122 MET A CA 1
ATOM 931 C C . MET A 1 122 ? 9.439 -2.864 -20.186 1.00 95.94 122 MET A C 1
ATOM 933 O O . MET A 1 122 ? 9.693 -4.027 -20.496 1.00 95.94 122 MET A O 1
ATOM 937 N N . GLU A 1 123 ? 9.844 -1.822 -20.893 1.00 96.62 123 GLU A N 1
ATOM 938 C CA . GLU A 1 123 ? 10.718 -1.909 -22.054 1.00 96.62 123 GLU A CA 1
ATOM 939 C C . GLU A 1 123 ? 12.029 -1.207 -21.713 1.00 96.62 123 GLU A C 1
ATOM 941 O O . GLU A 1 123 ? 12.066 0.009 -21.540 1.00 96.62 123 GLU A O 1
ATOM 946 N N . VAL A 1 124 ? 13.089 -1.995 -21.538 1.00 96.06 124 VAL A N 1
ATOM 947 C CA . VAL A 1 124 ? 14.429 -1.495 -21.218 1.00 96.06 124 VAL A CA 1
ATOM 948 C C . VAL A 1 124 ? 15.131 -1.133 -22.522 1.00 96.06 124 VAL A C 1
ATOM 950 O O . VAL A 1 124 ? 15.242 -1.971 -23.414 1.00 96.06 124 VAL A O 1
ATOM 953 N N . LEU A 1 125 ? 15.580 0.116 -22.620 1.00 95.62 125 LEU A N 1
ATOM 954 C CA . LEU A 1 125 ? 16.188 0.701 -23.818 1.00 95.62 125 LEU A CA 1
ATOM 955 C C . LEU A 1 125 ? 17.722 0.774 -23.745 1.00 95.62 125 LEU A C 1
ATOM 957 O O . LEU A 1 125 ? 18.360 1.107 -24.737 1.00 95.62 125 LEU A O 1
ATOM 961 N N . CYS A 1 126 ? 18.307 0.466 -22.585 1.00 93.75 126 CYS A N 1
ATOM 962 C CA . CYS A 1 126 ? 19.750 0.438 -22.361 1.00 93.75 126 CYS A CA 1
ATOM 963 C C . CYS A 1 126 ? 20.304 -0.997 -22.331 1.00 93.75 126 CYS A C 1
ATOM 965 O O . CYS A 1 126 ? 19.593 -1.956 -22.023 1.00 93.75 126 CYS A O 1
ATOM 967 N N . GLU A 1 127 ? 21.598 -1.150 -22.612 1.00 93.06 127 GLU A N 1
ATOM 968 C CA . GLU A 1 127 ? 22.301 -2.435 -22.613 1.00 93.06 127 GLU A CA 1
ATOM 969 C C . GLU A 1 127 ? 23.282 -2.575 -21.438 1.00 93.06 127 GLU A C 1
ATOM 971 O O . GLU A 1 127 ? 23.653 -1.615 -20.761 1.00 93.06 127 GLU A O 1
ATOM 976 N N . SER A 1 128 ? 23.753 -3.800 -21.192 1.00 87.81 128 SER A N 1
ATOM 977 C CA . SER A 1 128 ? 24.774 -4.072 -20.170 1.00 87.81 128 SER A CA 1
ATOM 978 C C . SER A 1 128 ? 26.177 -3.592 -20.563 1.00 87.81 128 SER A C 1
ATOM 980 O O . SER A 1 128 ? 27.056 -3.476 -19.713 1.00 87.81 128 SER A O 1
ATOM 982 N N . SER A 1 129 ? 26.417 -3.371 -21.856 1.00 86.12 129 SER A N 1
ATOM 983 C CA . SER A 1 129 ? 27.705 -2.967 -22.423 1.00 86.12 129 SER A CA 1
ATOM 984 C C . SER A 1 129 ? 27.489 -2.343 -23.797 1.00 86.12 129 SER A C 1
ATOM 986 O O . SER A 1 129 ? 26.548 -2.726 -24.476 1.00 86.12 129 SER A O 1
ATOM 988 N N . GLY A 1 130 ? 28.383 -1.465 -24.244 1.00 86.25 130 GLY A N 1
ATOM 989 C CA . GLY A 1 130 ? 28.265 -0.808 -25.547 1.00 86.25 130 GLY A CA 1
ATOM 990 C C . GLY A 1 130 ? 28.202 0.703 -25.389 1.00 86.25 130 GLY A C 1
ATOM 991 O O . GLY A 1 130 ? 28.860 1.249 -24.505 1.00 86.25 130 GLY A O 1
ATOM 992 N N . ASN A 1 131 ? 27.442 1.368 -26.257 1.00 83.94 131 ASN A N 1
ATOM 993 C CA . ASN A 1 131 ? 27.343 2.829 -26.265 1.00 83.94 131 ASN A CA 1
ATOM 994 C C . ASN A 1 131 ? 26.197 3.355 -25.382 1.00 83.94 131 ASN A C 1
ATOM 996 O O . ASN A 1 131 ? 26.365 4.398 -24.759 1.00 83.94 131 ASN A O 1
ATOM 1000 N N . ASP A 1 132 ? 25.097 2.605 -25.264 1.00 88.75 132 ASP A N 1
ATOM 1001 C CA . ASP A 1 132 ? 23.901 2.981 -24.495 1.00 88.75 132 ASP A CA 1
ATOM 1002 C C . ASP A 1 132 ? 23.802 2.132 -23.220 1.00 88.75 132 ASP A C 1
ATOM 1004 O O . ASP A 1 132 ? 22.915 1.297 -23.052 1.00 88.75 132 ASP A O 1
ATOM 1008 N N . VAL A 1 133 ? 24.798 2.275 -22.343 1.00 93.50 133 VAL A N 1
ATOM 1009 C CA . VAL A 1 133 ? 24.935 1.437 -21.143 1.00 93.50 133 VAL A CA 1
ATOM 1010 C C . VAL A 1 133 ? 23.974 1.887 -20.049 1.00 93.50 133 VAL A C 1
ATOM 1012 O O . VAL A 1 133 ? 23.899 3.076 -19.739 1.00 93.50 133 VAL A O 1
ATOM 1015 N N . CYS A 1 134 ? 23.294 0.932 -19.408 1.00 93.88 134 CYS A N 1
ATOM 1016 C CA . CYS A 1 134 ? 22.426 1.230 -18.274 1.00 93.88 134 CYS A CA 1
ATOM 1017 C C . CYS A 1 134 ? 23.194 1.921 -17.130 1.00 93.88 134 CYS A C 1
ATOM 1019 O O . CYS A 1 134 ? 24.349 1.575 -16.848 1.00 93.88 134 CYS A O 1
ATOM 1021 N N . PRO A 1 135 ? 22.560 2.866 -16.415 1.00 93.19 135 PRO A N 1
ATOM 1022 C CA . PRO A 1 135 ? 23.199 3.564 -15.310 1.00 93.19 135 PRO A CA 1
ATOM 1023 C C . PRO A 1 135 ? 23.641 2.584 -14.204 1.00 93.19 135 PRO A C 1
ATOM 1025 O O . PRO A 1 135 ? 22.989 1.559 -14.000 1.00 93.19 135 PRO A O 1
ATOM 1028 N N . PRO A 1 136 ? 24.692 2.902 -13.419 1.00 88.62 136 PRO A N 1
ATOM 1029 C CA . PRO A 1 136 ? 25.205 2.016 -12.365 1.00 88.62 136 PRO A CA 1
ATOM 1030 C C . PRO A 1 136 ? 24.178 1.589 -11.299 1.00 88.62 136 PRO A C 1
ATOM 1032 O O . PRO A 1 136 ? 24.387 0.586 -10.624 1.00 88.62 136 PRO A O 1
ATOM 1035 N N . GLY A 1 137 ? 23.081 2.339 -11.134 1.00 87.88 137 GLY A N 1
ATOM 1036 C CA . GLY A 1 137 ? 21.961 2.009 -10.240 1.00 87.88 137 GLY A CA 1
ATOM 1037 C C . GLY A 1 137 ? 20.876 1.120 -10.864 1.00 87.88 137 GLY A C 1
ATOM 1038 O O . GLY A 1 137 ? 19.901 0.797 -10.191 1.00 87.88 137 GLY A O 1
ATOM 1039 N N . GLY A 1 138 ? 21.042 0.731 -12.130 1.00 92.44 138 GLY A N 1
ATOM 1040 C CA . GLY A 1 138 ? 20.055 -0.006 -12.909 1.00 92.44 138 GLY A CA 1
ATOM 1041 C C . GLY A 1 138 ? 18.869 0.847 -13.357 1.00 92.44 138 GLY A C 1
ATOM 1042 O O . GLY A 1 138 ? 18.777 2.043 -13.075 1.00 92.44 138 GLY A O 1
ATOM 1043 N N . VAL A 1 139 ? 17.952 0.195 -14.066 1.00 96.56 139 VAL A N 1
ATOM 1044 C CA . VAL A 1 139 ? 16.638 0.735 -14.418 1.00 96.56 139 VAL A CA 1
ATOM 1045 C C . VAL A 1 139 ? 15.548 -0.197 -13.933 1.00 96.56 139 VAL A C 1
ATOM 1047 O O . VAL A 1 139 ? 15.770 -1.399 -13.775 1.00 96.56 139 VAL A O 1
ATOM 1050 N N . GLY A 1 140 ? 14.360 0.339 -13.705 1.00 96.44 140 GLY A N 1
ATOM 1051 C CA . GLY A 1 140 ? 13.254 -0.460 -13.218 1.00 96.44 140 GLY A CA 1
ATOM 1052 C C . GLY A 1 140 ? 12.098 0.371 -12.700 1.00 96.44 140 GLY A C 1
ATOM 1053 O O . GLY A 1 140 ? 11.883 1.503 -13.125 1.00 96.44 140 GLY A O 1
ATOM 1054 N N . ILE A 1 141 ? 11.373 -0.200 -11.745 1.00 96.69 141 ILE A N 1
ATOM 1055 C CA . ILE A 1 141 ? 10.374 0.508 -10.951 1.00 96.69 141 ILE A CA 1
ATOM 1056 C C . ILE A 1 141 ? 10.508 0.123 -9.479 1.00 96.69 141 ILE A C 1
ATOM 1058 O O . ILE A 1 141 ? 11.032 -0.945 -9.158 1.00 96.69 141 ILE A O 1
ATOM 1062 N N . TYR A 1 142 ? 10.002 0.964 -8.585 1.00 96.31 142 TYR A N 1
ATOM 1063 C CA . TYR A 1 142 ? 9.904 0.662 -7.163 1.00 96.31 142 TYR A CA 1
ATOM 1064 C C . TYR A 1 142 ? 8.534 1.035 -6.606 1.00 96.31 142 TYR A C 1
ATOM 1066 O O . TYR A 1 142 ? 7.848 1.916 -7.124 1.00 96.31 142 TYR A O 1
ATOM 1074 N N . ASN A 1 143 ? 8.142 0.350 -5.535 1.00 97.62 143 ASN A N 1
ATOM 1075 C CA . ASN A 1 143 ? 6.921 0.629 -4.796 1.00 97.62 143 ASN A CA 1
ATOM 1076 C C . ASN A 1 143 ? 7.301 1.202 -3.423 1.00 97.62 143 ASN A C 1
ATOM 1078 O O . ASN A 1 143 ? 8.098 0.574 -2.727 1.00 97.62 143 ASN A O 1
ATOM 1082 N N . PRO A 1 144 ? 6.768 2.361 -3.010 1.00 97.12 144 PRO A N 1
ATOM 1083 C CA . PRO A 1 144 ? 7.017 2.917 -1.681 1.00 97.12 144 PRO A CA 1
ATOM 1084 C C . PRO A 1 144 ? 6.154 2.270 -0.584 1.00 97.12 144 PRO A C 1
ATOM 1086 O O . PRO A 1 144 ? 6.295 2.616 0.587 1.00 97.12 144 PRO A O 1
ATOM 1089 N N . GLY A 1 145 ? 5.247 1.361 -0.947 1.00 96.81 145 GLY A N 1
ATOM 1090 C CA . GLY A 1 145 ? 4.319 0.705 -0.039 1.00 96.81 145 GLY A CA 1
ATOM 1091 C C . GLY A 1 145 ? 3.203 1.635 0.417 1.00 96.81 145 GLY A C 1
ATOM 1092 O O . GLY A 1 145 ? 2.722 2.488 -0.335 1.00 96.81 145 GLY A O 1
ATOM 1093 N N . PHE A 1 146 ? 2.793 1.477 1.671 1.00 95.94 146 PHE A N 1
ATOM 1094 C CA . PHE A 1 146 ? 1.802 2.328 2.327 1.00 95.94 146 PHE A CA 1
ATOM 1095 C C . PHE A 1 146 ? 2.521 3.392 3.162 1.00 95.94 146 PHE A C 1
ATOM 1097 O O . PHE A 1 146 ? 2.632 3.276 4.378 1.00 95.94 146 PHE A O 1
ATOM 1104 N N . TRP A 1 147 ? 3.052 4.421 2.490 1.00 95.62 147 TRP A N 1
ATOM 1105 C CA . TRP A 1 147 ? 3.893 5.474 3.095 1.00 95.62 147 TRP A CA 1
ATOM 1106 C C . TRP A 1 147 ? 5.174 4.963 3.776 1.00 95.62 147 TRP A C 1
ATOM 1108 O O . TRP A 1 147 ? 5.710 5.611 4.676 1.00 95.62 147 TRP A O 1
ATOM 1118 N N . GLY A 1 148 ? 5.687 3.820 3.323 1.00 94.12 148 GLY A N 1
ATOM 1119 C CA . GLY A 1 148 ? 6.885 3.182 3.845 1.00 94.12 148 GLY A CA 1
ATOM 1120 C C . GLY A 1 148 ? 6.782 1.660 3.825 1.00 94.12 148 GLY A C 1
ATOM 1121 O O . GLY A 1 148 ? 5.710 1.083 3.640 1.00 94.12 148 GLY A O 1
ATOM 1122 N N . MET A 1 149 ? 7.928 1.019 4.040 1.00 91.44 149 MET A N 1
ATOM 1123 C CA . MET A 1 149 ? 8.056 -0.414 4.298 1.00 91.44 149 MET A CA 1
ATOM 1124 C C . MET A 1 149 ? 8.987 -0.566 5.503 1.00 91.44 149 MET A C 1
ATOM 1126 O O . MET A 1 149 ? 10.042 0.074 5.531 1.00 91.44 149 MET A O 1
ATOM 1130 N N . VAL A 1 150 ? 8.576 -1.346 6.506 1.00 70.62 150 VAL A N 1
ATOM 1131 C CA . VAL A 1 150 ? 9.312 -1.557 7.767 1.00 70.62 150 VAL A CA 1
ATOM 1132 C C . VAL A 1 150 ? 9.644 -3.030 7.924 1.00 70.62 150 VAL A C 1
ATOM 1134 O O . VAL A 1 150 ? 8.763 -3.853 7.590 1.00 70.62 150 VAL A O 1
#

Sequence (150 aa):
MAVPRRSLDGRLFWVLGLVCAMYQIFFVRSAAGQTAQLSVNASPQNTQMIPENMFGIFFEEINHAGAGGLWAELVNNRGFEAGGPNTPSNIDPWLIIGDELNIIVATDRSSCFATNPIALRMEVLCESSGNDVCPPGGVGIYNPGFWGMV

Foldseek 3Di:
DDDDDPDDDVVVVVVVVVVVVVVVVVPPPPPPPPDDDDDDDPDPVPDDDDDPVPDDDDDDCDPCCDFVNVPPDQFPCPLLCCQPPDWQGDPPPKDKDDDPQFKDWTWDQCDPDPVRSIDIDIDGNADCDDDRHADPVGIDMDGCGNVHDD

Organism: Triticum turgidum subsp. durum (NCBI:txid4567)

Secondary structure (DSSP, 8-state):
-PPP--PPPHHHHHHHHHHHHHHHHHH----------------GGG--PPPTTSS-----S-TTSTBTTTB----TTTTS-TTTTSSSPP-TT-EEES-TTTEEEEEES--SBTTB--EEEEEE--BSSSSSBPPTT--EEE--BTTB--